Protein AF-A0A6N0LNC3-F1 (afdb_monomer_lite)

pLDDT: mean 74.1, std 20.14, range [30.75, 96.25]

Secondary structure (DSSP, 8-state):
------------------------------------------HHHHHHHHTTTPPPP--S---TTEEEEEEE-PPPPTT----EEEEEEEESSSS-EEEEEEESS---PPPP-SEEEEEEETTTEEEEEEEE--TT-SS-EEEEPPEE-TTS-EEEEE-TTSSGGGSS--------SS--

Structure (mmCIF, N/CA/C/O backbone):
data_AF-A0A6N0LNC3-F1
#
_entry.id   AF-A0A6N0LNC3-F1
#
loop_
_atom_site.group_PDB
_atom_site.id
_atom_site.type_symbol
_atom_site.label_atom_id
_atom_site.label_alt_id
_atom_site.label_comp_id
_atom_site.label_asym_id
_atom_site.label_entity_id
_atom_site.label_seq_id
_atom_site.pdbx_PDB_ins_code
_atom_site.Cartn_x
_atom_site.Cartn_y
_atom_site.Cartn_z
_atom_site.occupancy
_atom_site.B_iso_or_equiv
_atom_site.auth_seq_id
_atom_site.auth_comp_id
_atom_site.auth_asym_id
_atom_site.auth_atom_id
_atom_site.pdbx_PDB_model_num
ATOM 1 N N . MET A 1 1 ? 73.858 20.120 -37.734 1.00 44.75 1 MET A N 1
ATOM 2 C CA . MET A 1 1 ? 73.389 20.694 -36.448 1.00 44.75 1 MET A CA 1
ATOM 3 C C . MET A 1 1 ? 72.859 22.101 -36.731 1.00 44.75 1 MET A C 1
ATOM 5 O O . MET A 1 1 ? 73.545 22.790 -37.476 1.00 44.75 1 MET A O 1
ATOM 9 N N . LYS A 1 2 ? 71.693 22.489 -36.168 1.00 37.91 2 LYS A N 1
ATOM 10 C CA . LYS A 1 2 ? 70.764 23.608 -36.533 1.00 37.91 2 LYS A CA 1
ATOM 11 C C . LYS A 1 2 ? 69.671 23.139 -37.529 1.00 37.91 2 LYS A C 1
ATOM 13 O O . LYS A 1 2 ? 69.996 22.953 -38.691 1.00 37.91 2 LYS A O 1
ATOM 18 N N . LEU A 1 3 ? 68.440 22.713 -37.170 1.00 42.56 3 LEU A N 1
ATOM 19 C CA . LEU A 1 3 ? 67.380 23.268 -36.283 1.00 42.56 3 LEU A CA 1
ATOM 20 C C . LEU A 1 3 ? 67.123 24.740 -36.662 1.00 42.56 3 LEU A C 1
ATOM 22 O O . LEU A 1 3 ? 68.011 25.553 -36.457 1.00 42.56 3 LEU A O 1
ATOM 26 N N . PHE A 1 4 ? 66.031 25.146 -37.321 1.00 43.47 4 PHE A N 1
ATOM 27 C CA . PHE A 1 4 ? 64.623 24.987 -36.947 1.00 43.47 4 PHE A CA 1
ATOM 28 C C . PHE A 1 4 ? 63.698 25.109 -38.181 1.00 43.47 4 PHE A C 1
ATOM 30 O O . PHE A 1 4 ? 63.699 26.123 -38.874 1.00 43.47 4 PHE A O 1
ATOM 37 N N . LYS A 1 5 ? 62.858 24.093 -38.410 1.00 44.47 5 LYS A N 1
ATOM 38 C CA . LYS A 1 5 ? 61.503 24.269 -38.965 1.00 44.47 5 LYS A CA 1
ATOM 39 C C . LYS A 1 5 ? 60.625 24.779 -37.818 1.00 44.47 5 LYS A C 1
ATOM 41 O O . LYS A 1 5 ? 60.896 24.365 -36.704 1.00 44.47 5 LYS A O 1
ATOM 46 N N . TYR A 1 6 ? 59.619 25.614 -38.066 1.00 44.88 6 TYR A N 1
ATOM 47 C CA . TYR A 1 6 ? 58.274 25.540 -37.458 1.00 44.88 6 TYR A CA 1
ATOM 48 C C . TYR A 1 6 ? 57.466 26.764 -37.910 1.00 44.88 6 TYR A C 1
ATOM 50 O O . TYR A 1 6 ? 57.573 27.856 -37.363 1.00 44.88 6 TYR A O 1
ATOM 58 N N . LEU A 1 7 ? 56.665 26.550 -38.951 1.00 47.97 7 LEU A N 1
ATOM 59 C CA . LEU A 1 7 ? 55.572 27.417 -39.359 1.00 47.97 7 LEU A CA 1
ATOM 60 C C . LEU A 1 7 ? 54.307 26.686 -38.905 1.00 47.97 7 LEU A C 1
ATOM 62 O O . LEU A 1 7 ? 53.929 25.700 -39.530 1.00 47.97 7 LEU A O 1
ATOM 66 N N . ILE A 1 8 ? 53.707 27.085 -37.784 1.00 53.69 8 ILE A N 1
ATOM 67 C CA . ILE A 1 8 ? 52.370 26.616 -37.402 1.00 53.69 8 ILE A CA 1
ATOM 68 C C . ILE A 1 8 ? 51.572 27.824 -36.936 1.00 53.69 8 ILE A C 1
ATOM 70 O O . ILE A 1 8 ? 51.827 28.399 -35.880 1.00 53.69 8 ILE A 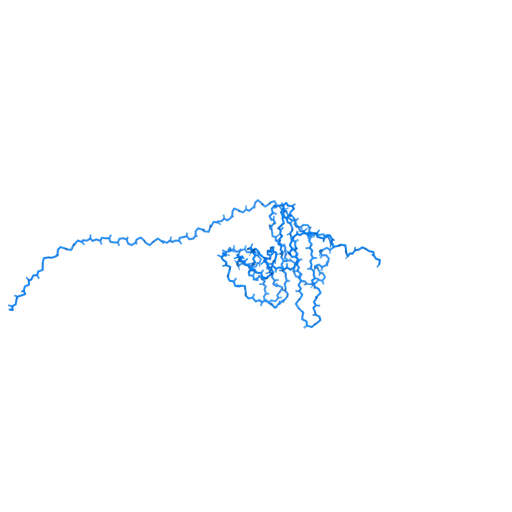O 1
ATOM 74 N N . GLN A 1 9 ? 50.613 28.203 -37.776 1.00 44.88 9 GLN A N 1
ATOM 75 C CA . GLN A 1 9 ? 49.525 29.093 -37.419 1.00 44.88 9 GLN A CA 1
ATOM 76 C C . GLN A 1 9 ? 48.678 28.429 -36.329 1.00 44.88 9 GLN A C 1
ATOM 78 O O . GLN A 1 9 ? 48.145 27.338 -36.524 1.00 44.88 9 GLN A O 1
ATOM 83 N N . LEU A 1 10 ? 48.547 29.092 -35.183 1.00 47.28 10 LEU A N 1
ATOM 84 C CA . LEU A 1 10 ? 47.595 28.718 -34.143 1.00 47.28 10 LEU A CA 1
ATOM 85 C C . LEU A 1 10 ? 46.224 29.285 -34.517 1.00 47.28 10 LEU A C 1
ATOM 87 O O . LEU A 1 10 ? 45.922 30.451 -34.273 1.00 47.28 10 LEU A O 1
ATOM 91 N N . ALA A 1 11 ? 45.401 28.442 -35.139 1.00 47.78 11 ALA A N 1
ATOM 92 C CA . ALA A 1 11 ? 43.975 28.681 -35.274 1.00 47.78 11 ALA A CA 1
ATOM 93 C C . ALA A 1 11 ? 43.324 28.569 -33.887 1.00 47.78 11 ALA A C 1
ATOM 95 O O . ALA A 1 11 ? 43.308 27.507 -33.263 1.00 47.78 11 ALA A O 1
ATOM 96 N N . SER A 1 12 ? 42.796 29.694 -33.412 1.00 49.88 12 SER A N 1
ATOM 97 C CA . SER A 1 12 ? 41.912 29.774 -32.255 1.00 49.88 12 SER A CA 1
ATOM 98 C C . SER A 1 12 ? 40.624 29.007 -32.568 1.00 49.88 12 SER A C 1
ATOM 100 O O . SER A 1 12 ? 39.768 29.492 -33.305 1.00 49.88 12 SER A O 1
ATOM 102 N N . SER A 1 13 ? 40.505 27.780 -32.055 1.00 47.53 13 SER A N 1
ATOM 103 C CA . SER A 1 13 ? 39.243 27.038 -32.043 1.00 47.53 13 SER A CA 1
ATOM 104 C C . SER A 1 13 ? 38.654 27.128 -30.641 1.00 47.53 13 SER A C 1
ATOM 106 O O . SER A 1 13 ? 39.091 26.481 -29.692 1.00 47.53 13 SER A O 1
ATOM 108 N N . CYS A 1 14 ? 37.673 28.014 -30.506 1.00 42.34 14 CYS A N 1
ATOM 109 C CA . CYS A 1 14 ? 36.871 28.161 -29.306 1.00 42.34 14 CYS A CA 1
ATOM 110 C C . CYS A 1 14 ? 35.946 26.936 -29.210 1.00 42.34 14 CYS A C 1
ATOM 112 O O . CYS A 1 14 ? 34.831 26.945 -29.729 1.00 42.34 14 CYS A O 1
ATOM 114 N N . PHE A 1 15 ? 36.423 25.843 -28.609 1.00 45.28 15 PHE A N 1
ATOM 115 C CA . PHE A 1 15 ? 35.561 24.723 -28.239 1.00 45.28 15 PHE A CA 1
ATOM 116 C C . PHE A 1 15 ? 34.725 25.142 -27.029 1.00 45.28 15 PHE A C 1
ATOM 118 O O . PHE A 1 15 ? 35.090 24.919 -25.876 1.00 45.28 15 PHE A O 1
ATOM 125 N N . ALA A 1 16 ? 33.590 25.781 -27.304 1.00 47.00 16 ALA A N 1
ATOM 126 C CA . ALA A 1 16 ? 32.516 25.925 -26.339 1.00 47.00 16 ALA A CA 1
ATOM 127 C C . ALA A 1 16 ? 31.952 24.527 -26.048 1.00 47.00 16 ALA A C 1
ATOM 129 O O . ALA A 1 16 ? 31.120 24.000 -26.788 1.00 47.00 16 ALA A O 1
ATOM 130 N N . ILE A 1 17 ? 32.448 23.900 -24.982 1.00 52.72 17 ILE A N 1
ATOM 131 C CA . ILE A 1 17 ? 31.877 22.676 -24.425 1.00 52.72 17 ILE A CA 1
ATOM 132 C C . ILE A 1 17 ? 30.489 23.052 -23.895 1.00 52.72 17 ILE A C 1
ATOM 134 O O . ILE A 1 17 ? 30.349 23.595 -22.800 1.00 52.72 17 ILE A O 1
ATOM 138 N N . CYS A 1 18 ? 29.452 22.806 -24.697 1.00 40.22 18 CYS A N 1
ATOM 139 C CA . CYS A 1 18 ? 28.073 22.859 -24.231 1.00 40.22 18 CYS A CA 1
ATOM 140 C C . CYS A 1 18 ? 27.871 21.715 -23.236 1.00 40.22 18 CYS A C 1
ATOM 142 O O . CYS A 1 18 ? 27.633 20.570 -23.618 1.00 40.22 18 CYS A O 1
ATOM 144 N N . VAL A 1 19 ? 27.989 22.026 -21.947 1.00 48.84 19 VAL A N 1
ATOM 145 C CA . VAL A 1 19 ? 27.523 21.161 -20.865 1.00 48.84 19 VAL A CA 1
ATOM 146 C C . VAL A 1 19 ? 26.003 21.099 -20.985 1.00 48.84 19 VAL A C 1
ATOM 148 O O . VAL A 1 19 ? 25.294 21.991 -20.522 1.00 48.84 19 VAL A O 1
ATOM 151 N N . ILE A 1 20 ? 25.487 20.066 -21.653 1.00 50.41 20 ILE A N 1
ATOM 152 C CA . ILE A 1 20 ? 24.052 19.784 -21.657 1.00 50.41 20 ILE A CA 1
ATOM 153 C C . ILE A 1 20 ? 23.725 19.228 -20.271 1.00 50.41 20 ILE A C 1
ATOM 155 O O . ILE A 1 20 ? 23.778 18.023 -20.027 1.00 50.41 20 ILE A O 1
ATOM 159 N N . ALA A 1 21 ? 23.431 20.129 -19.334 1.00 47.16 21 ALA A N 1
ATOM 160 C CA . ALA A 1 21 ? 22.800 19.770 -18.079 1.00 47.16 21 ALA A CA 1
ATOM 161 C C . ALA A 1 21 ? 21.441 19.148 -18.422 1.00 47.16 21 ALA A C 1
ATOM 163 O O . ALA A 1 21 ? 20.489 19.847 -18.773 1.00 47.16 21 ALA A O 1
ATOM 164 N N . SER A 1 22 ? 21.373 17.817 -18.366 1.00 49.41 22 SER A N 1
ATOM 165 C CA . SER A 1 22 ? 20.116 17.079 -18.433 1.00 49.41 22 SER A CA 1
ATOM 166 C C . SER A 1 22 ? 19.330 17.415 -17.174 1.00 49.41 22 SER A C 1
ATOM 168 O O . SER A 1 22 ? 19.441 16.750 -16.146 1.00 49.41 22 SER A O 1
ATOM 170 N N . THR A 1 23 ? 18.578 18.509 -17.227 1.00 47.19 23 THR A N 1
ATOM 171 C CA . THR A 1 23 ? 17.548 18.783 -16.238 1.00 47.19 23 THR A CA 1
ATOM 172 C C . THR A 1 23 ? 16.505 17.694 -16.426 1.00 47.19 23 THR A C 1
ATOM 174 O O . THR A 1 23 ? 15.758 17.677 -17.402 1.00 47.19 23 THR A O 1
ATOM 177 N N . ALA A 1 24 ? 16.509 16.714 -15.521 1.00 52.22 24 ALA A N 1
ATOM 178 C CA . ALA A 1 24 ? 15.396 15.799 -15.375 1.00 52.22 24 ALA A CA 1
ATOM 179 C C . ALA A 1 24 ? 14.175 16.671 -15.083 1.00 52.22 24 ALA A C 1
ATOM 181 O O . ALA A 1 24 ? 14.007 17.173 -13.971 1.00 52.22 24 ALA A O 1
ATOM 182 N N . ALA A 1 25 ? 13.376 16.931 -16.116 1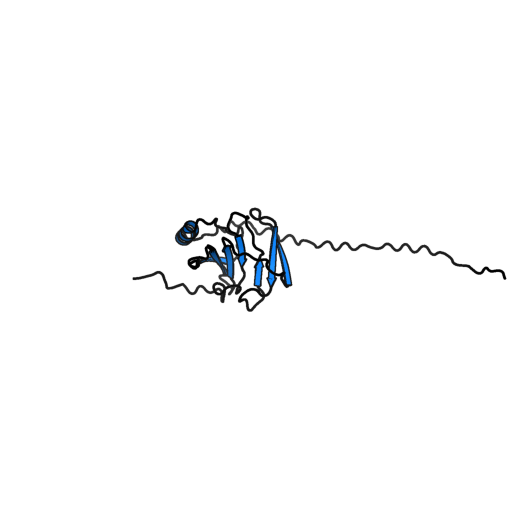.00 45.81 25 ALA A N 1
ATOM 183 C C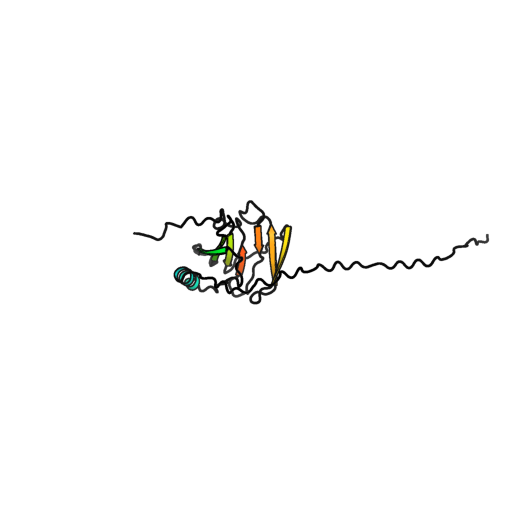A . ALA A 1 25 ? 12.107 17.600 -15.972 1.00 45.81 25 ALA A CA 1
ATOM 184 C C . ALA A 1 25 ? 11.270 16.720 -15.044 1.00 45.81 25 ALA A C 1
ATOM 186 O O . ALA A 1 25 ? 10.754 15.675 -15.442 1.00 45.81 25 ALA A O 1
ATOM 187 N N . VAL A 1 26 ? 11.189 17.120 -13.776 1.00 45.94 26 VAL A N 1
ATOM 188 C CA . VAL A 1 26 ? 10.172 16.632 -12.857 1.00 45.94 26 VAL A CA 1
ATOM 189 C C . VAL A 1 26 ? 8.868 17.084 -13.487 1.00 45.94 26 VAL A C 1
ATOM 191 O O . VAL A 1 26 ? 8.478 18.243 -13.357 1.00 45.94 26 VAL A O 1
ATOM 194 N N . ILE A 1 27 ? 8.237 16.198 -14.258 1.00 42.94 27 ILE A N 1
ATOM 195 C CA . ILE A 1 27 ? 6.871 16.399 -14.721 1.00 42.94 27 ILE A CA 1
ATOM 196 C C . ILE A 1 27 ? 6.053 16.443 -13.437 1.00 42.94 27 ILE A C 1
ATOM 198 O O . ILE A 1 27 ? 5.724 15.406 -12.861 1.00 42.94 27 ILE A O 1
ATOM 202 N N . ALA A 1 28 ? 5.819 17.653 -12.932 1.00 42.56 28 ALA A N 1
ATOM 203 C CA . ALA A 1 28 ? 4.903 17.891 -11.841 1.00 42.56 28 ALA A CA 1
ATOM 204 C C . ALA A 1 28 ? 3.566 17.326 -12.311 1.00 42.56 28 ALA A C 1
ATOM 206 O O . ALA A 1 28 ? 2.938 17.876 -13.217 1.00 42.56 28 ALA A O 1
ATOM 207 N N . GLN A 1 29 ? 3.177 16.170 -11.768 1.00 45.38 29 GLN A N 1
ATOM 208 C CA . GLN A 1 29 ? 1.856 15.637 -12.038 1.00 45.38 29 GLN A CA 1
ATOM 209 C C . GLN A 1 29 ? 0.860 16.729 -11.640 1.00 45.38 29 GLN A C 1
ATOM 211 O O . GLN A 1 29 ? 0.968 17.253 -10.524 1.00 45.38 29 GLN A O 1
ATOM 216 N N . PRO A 1 30 ? -0.058 17.131 -12.537 1.00 41.72 30 PRO A N 1
ATOM 217 C CA . PRO A 1 30 ? -1.061 18.121 -12.195 1.00 41.72 30 PRO A CA 1
ATOM 218 C C . PRO A 1 30 ? -1.761 17.649 -10.926 1.00 41.72 30 PRO A C 1
ATOM 220 O O . PRO A 1 30 ? -2.221 16.507 -10.858 1.00 41.72 30 PRO A O 1
ATOM 223 N N . LYS A 1 31 ? -1.772 18.514 -9.902 1.00 46.56 31 LYS A N 1
ATOM 224 C CA . LYS A 1 31 ? -2.466 18.264 -8.639 1.00 46.56 31 LYS A CA 1
ATOM 225 C C . LYS A 1 31 ? -3.881 17.805 -9.010 1.00 46.56 31 LYS A C 1
ATOM 227 O O . LYS A 1 31 ? -4.595 18.601 -9.626 1.00 46.56 31 LYS A O 1
ATOM 232 N N . PRO A 1 32 ? -4.274 16.551 -8.709 1.00 52.53 32 PRO A N 1
ATOM 233 C CA . PRO A 1 32 ? -5.608 16.091 -9.040 1.00 52.53 32 PRO A CA 1
ATOM 234 C C . PRO A 1 32 ? -6.611 17.071 -8.428 1.00 52.53 32 PRO A C 1
ATOM 236 O O . PRO A 1 32 ? -6.346 17.577 -7.326 1.00 52.53 32 PRO A O 1
ATOM 239 N N . PRO A 1 33 ? -7.728 17.380 -9.111 1.00 45.16 33 PRO A N 1
ATOM 240 C CA . PRO A 1 33 ? -8.781 18.168 -8.498 1.00 45.16 33 PRO A CA 1
ATOM 241 C C . PRO A 1 33 ? -9.091 17.536 -7.142 1.00 45.16 33 PRO A C 1
ATOM 243 O O . PRO A 1 33 ? -9.345 16.336 -7.053 1.00 45.16 33 PRO A O 1
ATOM 246 N N . GLN A 1 34 ? -8.988 18.335 -6.077 1.00 45.50 34 GLN A N 1
ATOM 247 C CA . GLN A 1 34 ? -9.335 17.930 -4.718 1.00 45.50 34 GLN A CA 1
ATOM 248 C C . GLN A 1 34 ? -10.859 17.818 -4.626 1.00 45.50 34 GLN A C 1
ATOM 250 O O . GLN A 1 34 ? -11.517 18.524 -3.869 1.00 45.50 34 GLN A O 1
ATOM 255 N N . THR A 1 35 ? -11.458 16.950 -5.437 1.00 42.00 35 THR A N 1
ATOM 256 C CA . THR A 1 35 ? -12.746 16.384 -5.094 1.00 42.00 35 THR A CA 1
ATOM 257 C C . THR A 1 35 ? -12.448 15.580 -3.845 1.00 42.00 35 THR A C 1
ATOM 259 O O . THR A 1 35 ? -11.681 14.620 -3.896 1.00 42.00 35 THR A O 1
ATOM 262 N N . ASN A 1 36 ? -12.951 16.042 -2.702 1.00 41.78 36 ASN A N 1
ATOM 263 C CA . ASN A 1 36 ? -12.864 15.335 -1.435 1.00 41.78 36 ASN A CA 1
ATOM 264 C C . ASN A 1 36 ? -13.586 13.993 -1.598 1.00 41.78 36 ASN A C 1
ATOM 266 O O . ASN A 1 36 ? -14.746 13.846 -1.215 1.00 41.78 36 ASN A O 1
ATOM 270 N N . SER A 1 37 ? -12.921 13.013 -2.207 1.00 44.53 37 SER A N 1
ATOM 271 C CA . SER A 1 37 ? -13.311 11.618 -2.148 1.00 44.53 37 SER A CA 1
ATOM 272 C C . SER A 1 37 ? -13.015 11.200 -0.721 1.00 44.53 37 SER A C 1
ATOM 274 O O . SER A 1 37 ? -11.957 10.653 -0.418 1.00 44.53 37 SER A O 1
ATOM 276 N N . VAL A 1 38 ? -13.923 11.574 0.183 1.00 53.31 38 VAL A N 1
ATOM 277 C CA . VAL A 1 38 ? -13.910 11.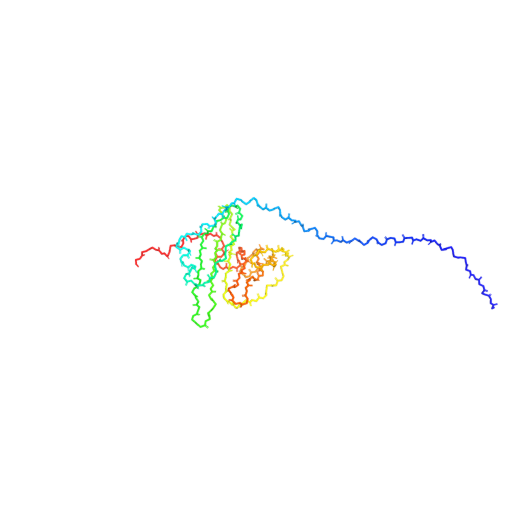123 1.565 1.00 53.31 38 VAL A CA 1
ATOM 278 C C . VAL A 1 38 ? -13.900 9.610 1.479 1.00 53.31 38 VAL A C 1
ATOM 280 O O . VAL A 1 38 ? -14.874 8.999 1.040 1.00 53.31 38 VAL A O 1
ATOM 283 N N . ILE A 1 39 ? -12.768 9.015 1.832 1.00 62.00 39 ILE A N 1
ATOM 284 C CA . ILE A 1 39 ? -12.630 7.570 1.906 1.00 62.00 39 ILE A CA 1
ATOM 285 C C . ILE A 1 39 ? -13.620 7.108 2.965 1.00 62.00 39 ILE A C 1
ATOM 287 O O . ILE A 1 39 ? -13.417 7.314 4.160 1.00 62.00 39 ILE A O 1
ATOM 291 N N . LYS 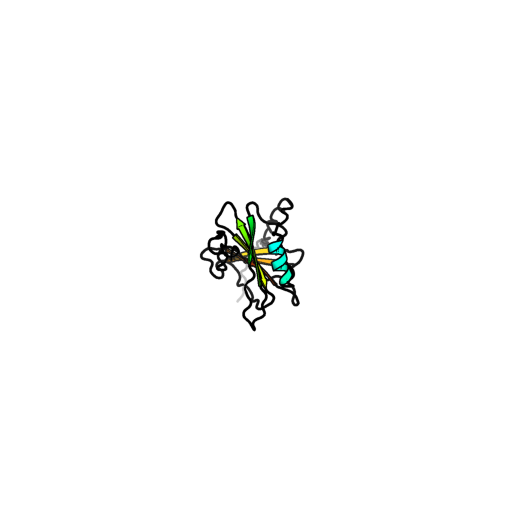A 1 40 ? -14.729 6.526 2.519 1.00 70.06 40 LYS A N 1
ATOM 292 C CA . LYS A 1 40 ? -15.761 5.998 3.403 1.00 70.06 40 LYS A CA 1
ATOM 293 C C . LYS A 1 40 ? -15.446 4.539 3.688 1.00 70.06 40 LYS A C 1
ATOM 295 O O . LYS A 1 40 ? -16.001 3.647 3.061 1.00 70.06 40 LYS A O 1
ATOM 300 N N . LEU A 1 41 ? -14.545 4.308 4.641 1.00 79.62 41 LEU A N 1
ATOM 301 C CA . LEU A 1 41 ? -14.534 3.023 5.335 1.00 79.62 41 LEU A CA 1
ATOM 302 C C . LEU A 1 41 ? -15.848 2.881 6.105 1.00 79.62 41 LEU A C 1
ATOM 304 O O . LEU A 1 41 ? -16.333 3.841 6.711 1.00 79.62 41 LEU A O 1
ATOM 308 N N . THR A 1 42 ? -16.425 1.685 6.089 1.00 82.50 42 THR A N 1
ATOM 309 C CA . THR A 1 42 ? -17.631 1.402 6.873 1.00 82.50 42 THR A CA 1
ATOM 310 C C . THR A 1 42 ? -17.324 1.493 8.377 1.00 82.50 42 THR A C 1
ATOM 312 O O . THR A 1 42 ? -16.186 1.244 8.790 1.00 82.50 42 THR A O 1
ATOM 315 N N . PRO A 1 43 ? -18.315 1.796 9.238 1.00 82.69 43 PRO A N 1
ATOM 316 C CA . PRO A 1 43 ? -18.108 1.828 10.689 1.00 82.69 43 PRO A CA 1
ATOM 317 C C . PRO A 1 43 ? -17.513 0.527 11.246 1.00 82.69 43 PRO A C 1
ATOM 319 O O . PRO A 1 43 ? -16.658 0.567 12.129 1.00 82.69 43 PRO A O 1
ATOM 322 N N . THR A 1 44 ? -17.912 -0.620 10.690 1.00 82.12 44 THR A N 1
ATOM 323 C CA . THR A 1 44 ? -17.392 -1.941 11.062 1.00 82.12 44 THR A CA 1
ATOM 324 C C . THR A 1 44 ? -15.907 -2.081 10.729 1.00 82.12 44 THR A C 1
ATOM 326 O O . THR A 1 44 ? -15.124 -2.450 11.602 1.00 82.12 44 THR A O 1
ATOM 329 N N . GLN A 1 45 ? -15.492 -1.714 9.511 1.00 82.19 45 GLN A N 1
ATOM 330 C CA . GLN A 1 45 ? -14.077 -1.711 9.112 1.00 82.19 45 GLN A CA 1
ATOM 331 C C . GLN A 1 45 ? -13.245 -0.785 10.007 1.00 82.19 45 GLN A C 1
ATOM 333 O O . GLN A 1 45 ? -12.153 -1.144 10.445 1.00 82.19 45 GLN A O 1
ATOM 338 N N . LEU A 1 46 ? -13.787 0.389 10.337 1.00 83.62 46 LEU A N 1
ATOM 339 C CA . LEU A 1 46 ? -13.129 1.344 11.224 1.00 83.62 46 LEU A CA 1
ATOM 340 C C . LEU A 1 46 ? -12.965 0.792 12.648 1.00 83.62 46 LEU A C 1
ATOM 342 O O . LEU A 1 46 ? -11.926 1.004 13.271 1.00 83.62 46 LEU A O 1
ATOM 346 N N . LYS A 1 47 ? -13.977 0.080 13.163 1.00 83.38 47 LYS A N 1
ATOM 347 C CA . LYS A 1 47 ? -13.935 -0.564 14.483 1.00 83.38 47 LYS A CA 1
ATOM 348 C C . LYS A 1 47 ? -12.840 -1.631 14.544 1.00 83.38 47 LYS A C 1
ATOM 350 O O . LYS A 1 47 ? -12.065 -1.622 15.494 1.00 83.38 47 LYS A O 1
ATOM 355 N N . VAL A 1 48 ? -12.745 -2.477 13.516 1.00 82.50 48 VAL A N 1
ATOM 356 C CA . VAL A 1 48 ? -11.712 -3.524 13.403 1.00 82.50 48 VAL A CA 1
ATOM 357 C C . VAL A 1 48 ? -10.304 -2.923 13.338 1.00 82.50 48 VAL A C 1
ATOM 359 O O . VAL A 1 48 ? -9.402 -3.383 14.030 1.00 82.50 48 VAL A O 1
ATOM 362 N N . LEU A 1 49 ? -10.099 -1.856 12.560 1.00 83.19 49 LEU A N 1
ATOM 363 C CA . LEU A 1 49 ? -8.788 -1.199 12.503 1.00 83.19 49 LEU A CA 1
ATOM 364 C C . LEU A 1 49 ? -8.406 -0.557 13.839 1.00 83.19 49 LEU A C 1
ATOM 366 O O . LEU A 1 49 ? -7.268 -0.674 14.285 1.00 83.19 49 LEU A O 1
ATOM 370 N N . ARG A 1 50 ? -9.361 0.106 14.501 1.00 82.50 50 ARG A N 1
ATOM 371 C CA . ARG A 1 50 ? -9.119 0.763 15.792 1.00 82.50 50 ARG A CA 1
ATOM 372 C C . ARG A 1 50 ? -8.801 -0.230 16.905 1.00 82.50 50 ARG A C 1
ATOM 374 O O . ARG A 1 50 ? -8.007 0.111 17.777 1.00 82.50 50 ARG A O 1
ATOM 381 N N . SER A 1 51 ? -9.362 -1.443 16.874 1.00 82.12 51 SER A N 1
ATOM 382 C CA . SER A 1 51 ? -9.036 -2.468 17.875 1.00 82.12 51 SER A CA 1
ATOM 383 C C . SER A 1 51 ? -7.585 -2.949 17.812 1.00 82.12 51 SER A C 1
ATOM 385 O O . SER A 1 51 ? -7.122 -3.544 18.776 1.00 82.12 51 SER A O 1
ATOM 387 N N . LEU A 1 52 ? -6.850 -2.662 16.730 1.00 78.62 52 LEU A N 1
ATOM 388 C CA . LEU A 1 52 ? -5.426 -3.000 16.632 1.00 78.62 52 LEU A CA 1
ATOM 389 C C . LEU A 1 52 ? -4.515 -2.045 17.407 1.00 78.62 52 LEU A C 1
ATOM 391 O O . LEU A 1 52 ? -3.326 -2.317 17.526 1.00 78.62 52 LEU A O 1
ATOM 395 N N . GLY A 1 53 ? -5.019 -0.893 17.863 1.00 78.75 53 GLY A N 1
ATOM 396 C CA . GLY A 1 53 ? -4.186 0.137 18.494 1.00 78.75 53 GLY A CA 1
ATOM 397 C C . GLY A 1 53 ? -3.157 0.781 17.551 1.00 78.75 53 GLY A C 1
ATOM 398 O O . GLY A 1 53 ? -2.342 1.589 17.989 1.00 78.75 53 GLY A O 1
ATOM 399 N N . LEU A 1 54 ? -3.193 0.457 16.254 1.00 78.06 54 LEU A N 1
ATOM 400 C CA . LEU A 1 54 ? -2.321 1.039 15.242 1.00 78.06 54 LEU A CA 1
ATOM 401 C C . LEU A 1 54 ? -2.907 2.344 14.704 1.00 78.06 54 LEU A C 1
ATOM 403 O O . LEU A 1 54 ? -4.119 2.489 14.517 1.00 78.06 54 LEU A O 1
ATOM 407 N N . LYS A 1 55 ? -2.023 3.292 14.380 1.00 84.25 55 LYS A N 1
ATOM 408 C CA . LYS A 1 55 ? -2.406 4.464 13.591 1.00 84.25 55 LYS A CA 1
ATOM 409 C C . LYS A 1 55 ? -2.878 3.995 12.204 1.00 84.25 55 LYS A C 1
ATOM 411 O O . LYS A 1 55 ? -2.283 3.116 11.579 1.00 84.25 55 LYS A O 1
ATOM 416 N N . ILE A 1 56 ? -3.985 4.567 11.738 1.00 84.88 56 ILE A N 1
ATOM 417 C CA . ILE A 1 56 ? -4.591 4.208 10.453 1.00 84.88 56 ILE A CA 1
ATOM 418 C C . ILE A 1 56 ? -4.126 5.212 9.401 1.00 84.88 56 ILE A C 1
ATOM 420 O O . ILE A 1 56 ? -4.388 6.407 9.542 1.00 84.88 56 ILE A O 1
ATOM 424 N N . ALA A 1 57 ? -3.467 4.737 8.345 1.00 84.44 57 ALA A N 1
ATOM 425 C CA . ALA A 1 57 ? -3.093 5.557 7.201 1.00 84.44 57 ALA A CA 1
ATOM 426 C C . ALA A 1 57 ? -4.153 5.431 6.102 1.00 84.44 57 ALA A C 1
ATOM 428 O O . ALA A 1 57 ? -4.421 4.337 5.606 1.00 84.44 57 ALA A O 1
ATOM 429 N N . LEU A 1 58 ? -4.738 6.563 5.708 1.00 85.88 58 LEU A N 1
ATOM 430 C CA . LEU A 1 58 ? -5.645 6.656 4.567 1.00 85.88 58 LEU A CA 1
ATOM 431 C C . LEU A 1 58 ? -5.019 7.560 3.498 1.00 85.88 58 LEU A C 1
ATOM 433 O O . LEU A 1 58 ? -4.498 8.625 3.844 1.00 85.88 58 LEU A O 1
ATOM 437 N N . PRO A 1 59 ? -5.053 7.173 2.213 1.00 82.12 59 PRO A N 1
ATOM 438 C CA . PRO A 1 59 ? -4.550 8.019 1.145 1.00 82.12 59 PRO A CA 1
ATOM 439 C C . PRO A 1 59 ? -5.360 9.321 1.070 1.00 82.12 59 PRO A C 1
ATOM 441 O O . PRO A 1 59 ? -6.575 9.325 1.220 1.00 82.12 59 PRO A O 1
ATOM 444 N N . SER A 1 60 ? -4.705 10.451 0.817 1.00 80.25 60 SER A N 1
ATOM 445 C CA . SER A 1 60 ? -5.404 11.735 0.626 1.00 80.25 60 SER A CA 1
ATOM 446 C C . SER A 1 60 ? -6.086 11.846 -0.742 1.00 80.25 60 SER A C 1
ATOM 448 O O . SER A 1 60 ? -6.931 12.713 -0.948 1.00 80.25 60 SER A O 1
ATOM 450 N N . TYR A 1 61 ? -5.715 10.969 -1.674 1.00 83.25 61 TYR A N 1
ATOM 451 C CA . TYR A 1 61 ? -6.261 10.877 -3.018 1.00 83.25 61 TYR A CA 1
ATOM 452 C C . TYR A 1 61 ? -6.420 9.408 -3.408 1.00 83.25 61 TYR A C 1
ATOM 454 O O . TYR A 1 61 ? -5.479 8.622 -3.307 1.00 83.25 61 TYR A O 1
ATOM 462 N N . VAL A 1 62 ? -7.610 9.056 -3.883 1.00 87.25 62 VAL A N 1
ATOM 463 C CA . VAL A 1 62 ? -7.909 7.760 -4.495 1.00 87.25 62 VAL A CA 1
ATOM 464 C C . VAL A 1 62 ? -8.283 8.041 -5.949 1.00 87.25 62 VAL A C 1
ATOM 466 O O . VAL A 1 62 ? -9.145 8.893 -6.173 1.00 87.25 62 VAL A O 1
ATOM 469 N N . PRO A 1 63 ? -7.645 7.390 -6.941 1.00 87.00 63 PRO A N 1
ATOM 470 C CA . PRO A 1 63 ? -7.966 7.631 -8.342 1.00 87.00 63 PRO A CA 1
ATOM 471 C C . PRO A 1 63 ? -9.437 7.346 -8.658 1.00 87.00 63 PRO A C 1
ATOM 473 O O . PRO A 1 63 ? -10.055 6.473 -8.050 1.00 87.00 63 PRO A O 1
ATOM 476 N N . THR A 1 64 ? -9.981 8.038 -9.659 1.00 87.06 64 THR A N 1
ATOM 477 C CA . THR A 1 64 ? -11.350 7.806 -10.137 1.00 87.06 64 THR A CA 1
ATOM 478 C C . THR A 1 64 ? -11.585 6.322 -10.441 1.00 87.06 64 THR A C 1
ATOM 480 O O . THR A 1 64 ? -10.693 5.626 -10.931 1.00 87.06 64 THR A O 1
ATOM 483 N N . ASN A 1 65 ? -12.797 5.844 -10.150 1.00 88.56 65 ASN A N 1
ATOM 484 C CA . ASN A 1 65 ? -13.236 4.446 -10.251 1.00 88.56 65 ASN A CA 1
ATOM 485 C C . ASN A 1 65 ? -12.623 3.486 -9.225 1.00 88.56 65 ASN A C 1
ATOM 487 O O . ASN A 1 65 ? -13.046 2.334 -9.190 1.00 88.56 65 ASN A O 1
ATOM 491 N N . PHE A 1 66 ? -11.690 3.923 -8.373 1.00 90.88 66 PHE A N 1
ATOM 492 C CA . PHE A 1 66 ? -11.292 3.148 -7.202 1.00 90.88 66 PHE A CA 1
ATOM 493 C C . PHE A 1 66 ? -12.152 3.500 -5.989 1.00 90.88 66 PHE A C 1
ATOM 495 O O . PHE A 1 66 ? -12.492 4.658 -5.757 1.00 90.88 66 PHE A O 1
ATOM 502 N N . HIS A 1 67 ? -12.461 2.493 -5.182 1.00 89.62 67 HIS A N 1
ATOM 503 C CA . HIS A 1 67 ? -13.151 2.648 -3.904 1.00 89.62 67 HIS A CA 1
ATOM 504 C C . HIS A 1 67 ? -12.544 1.697 -2.876 1.00 89.62 67 HIS A C 1
ATOM 506 O O . HIS A 1 67 ? -11.952 0.686 -3.250 1.00 89.62 67 HIS A O 1
ATOM 512 N N . ALA A 1 68 ? -12.662 2.030 -1.590 1.00 89.38 68 ALA A N 1
ATOM 513 C CA . ALA A 1 68 ? -12.283 1.104 -0.530 1.00 89.38 68 ALA A CA 1
ATOM 514 C C . ALA A 1 68 ? -13.257 -0.083 -0.539 1.00 89.38 68 ALA A C 1
ATOM 516 O O . ALA A 1 68 ? -14.459 0.116 -0.373 1.00 89.38 68 ALA A O 1
ATOM 517 N N . ASP A 1 69 ? -12.730 -1.285 -0.745 1.00 88.31 69 ASP A N 1
ATOM 518 C CA . ASP A 1 69 ? -13.499 -2.531 -0.837 1.00 88.31 69 ASP A CA 1
ATOM 519 C C . ASP A 1 69 ? -13.502 -3.239 0.524 1.00 88.31 69 ASP A C 1
ATOM 521 O O . ASP A 1 69 ? -14.535 -3.406 1.175 1.00 88.31 69 ASP A O 1
ATOM 525 N N . LYS A 1 70 ? -12.309 -3.569 1.029 1.00 87.56 70 LYS A N 1
ATOM 526 C CA . LYS A 1 70 ? -12.152 -4.396 2.230 1.00 87.56 70 LYS A CA 1
ATOM 527 C C . LYS A 1 70 ? -10.981 -3.977 3.099 1.00 87.56 70 LYS A C 1
ATOM 529 O O . LYS A 1 70 ? -9.992 -3.409 2.639 1.00 87.56 70 LYS A O 1
ATOM 534 N N . VAL A 1 71 ? -11.110 -4.321 4.376 1.00 89.31 71 VAL A N 1
ATOM 535 C CA . VAL A 1 71 ? -10.031 -4.265 5.353 1.00 89.31 71 VAL A CA 1
ATOM 536 C C . VAL A 1 71 ? -9.703 -5.686 5.765 1.00 89.31 71 VAL A C 1
ATOM 538 O O . VAL A 1 71 ? -10.598 -6.428 6.164 1.00 89.31 71 VAL A O 1
ATOM 541 N N . ILE A 1 72 ? -8.428 -6.047 5.683 1.00 88.50 72 ILE A N 1
ATOM 542 C CA . ILE A 1 72 ? -7.936 -7.353 6.109 1.00 88.50 72 ILE A CA 1
ATOM 543 C C . ILE A 1 72 ? -6.978 -7.141 7.267 1.00 88.50 72 ILE A C 1
ATOM 545 O O . ILE A 1 72 ? -6.054 -6.335 7.180 1.00 88.50 72 ILE A O 1
ATOM 549 N N . VAL A 1 73 ? -7.200 -7.888 8.339 1.00 87.31 73 VAL A N 1
ATOM 550 C CA . VAL A 1 73 ? -6.319 -7.946 9.501 1.00 87.31 73 VAL A CA 1
ATOM 551 C C . VAL A 1 73 ? -5.916 -9.405 9.660 1.00 87.31 73 VAL A C 1
ATOM 553 O O . VAL A 1 73 ? -6.707 -10.192 10.183 1.00 87.31 73 VAL A O 1
ATOM 556 N N . PRO A 1 74 ? -4.747 -9.811 9.139 1.00 81.00 74 PRO A N 1
ATOM 557 C CA . PRO A 1 74 ? -4.274 -11.174 9.313 1.00 81.00 74 PRO A CA 1
ATOM 558 C C . PRO A 1 74 ? -4.133 -11.491 10.801 1.00 81.00 74 PRO A C 1
ATOM 560 O O . PRO A 1 74 ? -3.628 -10.667 11.565 1.00 81.00 74 PRO A O 1
ATOM 563 N N . ALA A 1 75 ? -4.551 -12.690 11.207 1.00 68.19 75 ALA A N 1
ATOM 564 C CA . ALA A 1 75 ? -4.244 -13.183 12.541 1.00 68.19 75 ALA A CA 1
ATOM 565 C C . ALA A 1 75 ? -2.715 -13.250 12.690 1.00 68.19 75 ALA A C 1
ATOM 567 O O . ALA A 1 75 ? -2.036 -13.897 11.888 1.00 68.19 75 ALA A O 1
ATOM 568 N N . GLY A 1 76 ? -2.172 -12.544 13.684 1.00 61.69 76 GLY A N 1
ATOM 569 C CA . GLY A 1 76 ? -0.768 -12.692 14.054 1.00 61.69 76 GLY A CA 1
ATOM 570 C C . GLY A 1 76 ? -0.506 -14.143 14.450 1.00 61.69 76 GLY A C 1
ATOM 571 O O . GLY A 1 76 ? -1.358 -14.780 15.069 1.00 61.69 76 GLY A O 1
ATOM 572 N N . ARG A 1 77 ? 0.652 -14.695 14.076 1.00 54.34 77 ARG A N 1
ATOM 573 C CA . ARG A 1 77 ? 1.080 -15.963 14.676 1.00 54.34 77 ARG A CA 1
ATOM 574 C C . ARG A 1 77 ? 1.483 -15.662 16.112 1.00 54.34 77 ARG A C 1
ATOM 576 O O . ARG A 1 77 ? 2.248 -14.725 16.332 1.00 54.34 77 ARG A O 1
ATOM 583 N N . GLU A 1 78 ? 0.988 -16.454 17.058 1.00 43.94 78 GLU A N 1
ATOM 584 C CA . GLU A 1 78 ? 1.449 -16.392 18.444 1.00 43.94 78 GLU A CA 1
ATOM 585 C C . GLU A 1 78 ? 2.989 -16.432 18.456 1.00 43.94 78 GLU A C 1
ATOM 587 O O . GLU A 1 78 ? 3.593 -17.312 17.835 1.00 43.94 78 GLU A O 1
ATOM 592 N N . ASN A 1 79 ? 3.611 -15.461 19.136 1.00 49.47 79 ASN A N 1
ATOM 593 C CA . ASN A 1 79 ? 5.063 -15.250 19.276 1.00 49.47 79 ASN A CA 1
ATOM 594 C C . ASN A 1 79 ? 5.794 -14.496 18.142 1.00 49.47 79 ASN A C 1
ATOM 596 O O . ASN A 1 79 ? 7.023 -14.414 18.173 1.00 49.47 79 ASN A O 1
ATOM 600 N N . VAL A 1 80 ? 5.090 -13.910 17.165 1.00 54.97 80 VAL A N 1
ATOM 601 C CA . VAL A 1 80 ? 5.686 -13.005 16.157 1.00 54.97 80 VAL A CA 1
ATOM 602 C C . VAL A 1 80 ? 4.788 -11.774 16.000 1.00 54.97 80 VAL A C 1
ATOM 604 O O . VAL A 1 80 ? 4.006 -11.674 15.056 1.00 54.97 80 VAL A O 1
ATOM 607 N N . ASP A 1 81 ? 4.873 -10.846 16.954 1.00 55.38 81 ASP A N 1
ATOM 608 C CA . ASP A 1 81 ? 3.973 -9.689 17.117 1.00 55.38 81 ASP A CA 1
ATOM 609 C C . ASP A 1 81 ? 4.164 -8.574 16.067 1.00 55.38 81 ASP A C 1
ATOM 611 O O . ASP A 1 81 ? 4.277 -7.385 16.384 1.00 55.38 81 ASP A O 1
ATOM 615 N N . SER A 1 82 ? 4.175 -8.922 14.779 1.00 69.56 82 SER A N 1
ATOM 616 C CA . SER A 1 82 ? 3.978 -7.927 13.729 1.00 69.56 82 SER A CA 1
ATOM 617 C C . SER A 1 82 ? 2.481 -7.774 13.450 1.00 69.56 82 SER A C 1
ATOM 619 O O . SER A 1 82 ? 1.928 -8.475 12.598 1.00 69.56 82 SER A O 1
ATOM 621 N N . LEU A 1 83 ? 1.812 -6.868 14.166 1.00 81.12 83 LEU A N 1
ATOM 622 C CA . LEU A 1 83 ? 0.455 -6.454 13.819 1.00 81.12 83 LEU A CA 1
ATOM 623 C C . LEU A 1 83 ? 0.471 -5.881 12.402 1.00 81.12 83 LEU A C 1
ATOM 625 O O . LEU A 1 83 ? 1.328 -5.062 12.056 1.00 81.12 83 LEU A O 1
ATOM 629 N N . ARG A 1 84 ? -0.476 -6.330 11.580 1.00 86.62 84 ARG A N 1
ATOM 630 C CA . ARG A 1 84 ? -0.574 -5.949 10.175 1.00 86.62 84 ARG A CA 1
ATOM 631 C C . ARG A 1 84 ? -2.021 -5.696 9.797 1.00 86.62 84 ARG A C 1
ATOM 633 O O . ARG A 1 84 ? -2.919 -6.398 10.254 1.00 86.62 84 ARG A O 1
ATOM 640 N N . TYR A 1 85 ? -2.240 -4.723 8.925 1.00 91.06 85 TYR A N 1
ATOM 641 C CA . TYR A 1 85 ? -3.518 -4.576 8.241 1.00 91.06 85 TYR A CA 1
ATOM 642 C C . TYR A 1 85 ? -3.319 -4.176 6.785 1.00 91.06 85 TYR A C 1
ATOM 644 O O . TYR A 1 85 ? -2.288 -3.617 6.404 1.00 91.06 85 TYR A O 1
ATOM 652 N N . PHE A 1 86 ? -4.352 -4.426 5.992 1.00 91.56 86 PHE A N 1
ATOM 653 C CA . PHE A 1 86 ? -4.463 -3.988 4.613 1.00 91.56 86 PHE A CA 1
ATOM 654 C C . PHE A 1 86 ? -5.780 -3.262 4.414 1.00 91.56 86 PHE A C 1
ATOM 656 O O . PHE A 1 86 ? -6.830 -3.756 4.824 1.00 91.56 86 PHE A O 1
ATOM 663 N N . ILE A 1 87 ? -5.728 -2.118 3.745 1.00 92.81 87 ILE A N 1
ATOM 664 C CA . ILE A 1 87 ? -6.915 -1.442 3.224 1.00 92.81 87 ILE A CA 1
ATOM 665 C C . ILE A 1 87 ? -6.862 -1.574 1.712 1.00 92.81 87 ILE A C 1
ATOM 667 O O . ILE A 1 87 ? -5.991 -0.977 1.079 1.00 92.81 87 ILE A O 1
ATOM 671 N N . ILE A 1 88 ? -7.756 -2.383 1.153 1.00 92.56 88 ILE A N 1
ATOM 672 C CA . ILE A 1 88 ? -7.772 -2.724 -0.268 1.00 92.56 88 ILE A CA 1
ATOM 673 C C . ILE A 1 88 ? -8.742 -1.806 -0.999 1.00 92.56 88 ILE A C 1
ATOM 675 O O . ILE A 1 88 ? -9.894 -1.635 -0.597 1.00 92.56 88 ILE A O 1
ATOM 679 N N . TYR A 1 89 ? -8.258 -1.249 -2.102 1.00 92.94 89 TYR A N 1
ATOM 680 C CA . TYR A 1 89 ? -8.999 -0.405 -3.016 1.00 92.94 89 TYR A CA 1
ATOM 681 C C . TYR A 1 89 ? -9.159 -1.123 -4.348 1.00 92.94 89 TYR A C 1
ATOM 683 O O . TYR A 1 89 ? -8.165 -1.510 -4.966 1.00 92.94 89 TYR A O 1
ATOM 691 N N . GLN A 1 90 ? -10.397 -1.271 -4.804 1.00 91.75 90 GLN A N 1
ATOM 692 C CA . GLN A 1 90 ? -10.732 -1.963 -6.045 1.00 91.75 90 GLN A CA 1
ATOM 693 C C . GLN A 1 90 ? -11.216 -0.968 -7.098 1.00 91.75 90 GLN A C 1
ATOM 695 O O . GLN A 1 90 ? -11.977 -0.045 -6.790 1.00 91.75 90 GLN A O 1
ATOM 700 N N . ASN A 1 91 ? -10.788 -1.167 -8.344 1.00 91.50 91 ASN A N 1
ATOM 701 C CA . ASN A 1 91 ? -11.325 -0.456 -9.491 1.00 91.50 91 ASN A CA 1
ATOM 702 C C . ASN A 1 91 ? -12.653 -1.084 -9.943 1.00 91.50 91 ASN A C 1
ATOM 704 O O . ASN A 1 91 ? -12.728 -2.283 -10.180 1.00 91.50 91 ASN A O 1
ATOM 708 N N . LEU A 1 92 ? -13.695 -0.272 -10.096 1.00 87.62 92 LEU A N 1
ATOM 709 C CA . LEU A 1 92 ? -15.032 -0.721 -10.503 1.00 87.62 92 LEU A CA 1
ATOM 710 C C . LEU A 1 92 ? -15.144 -1.075 -11.993 1.00 87.62 92 LEU A C 1
ATOM 712 O O . LEU A 1 92 ? -16.113 -1.702 -12.406 1.00 87.62 92 LEU A O 1
ATOM 716 N N . SER A 1 93 ? -14.192 -0.634 -12.814 1.00 86.94 93 SER A N 1
ATOM 717 C CA . SER A 1 93 ? -14.244 -0.740 -14.279 1.00 86.94 93 SER A CA 1
ATOM 718 C C . SER A 1 93 ? -13.087 -1.547 -14.868 1.00 86.94 93 SER A C 1
ATOM 720 O O . SER A 1 93 ? -12.996 -1.686 -16.086 1.00 86.94 93 SER A O 1
ATOM 722 N N . ALA A 1 94 ? -12.177 -2.047 -14.033 1.00 85.56 94 ALA A N 1
ATOM 723 C CA . ALA A 1 94 ? -11.022 -2.826 -14.453 1.00 85.56 94 ALA A CA 1
ATOM 724 C C . ALA A 1 94 ? -10.636 -3.830 -13.367 1.00 85.56 94 ALA A C 1
ATOM 726 O O . ALA A 1 94 ? -10.800 -3.553 -12.183 1.00 85.56 94 ALA A O 1
ATOM 727 N N . ASP A 1 95 ? -10.030 -4.946 -13.765 1.00 87.25 95 ASP A N 1
ATOM 728 C CA . ASP A 1 95 ? -9.444 -5.922 -12.840 1.00 87.25 95 ASP A CA 1
ATOM 729 C C . ASP A 1 95 ? -8.119 -5.390 -12.262 1.00 87.25 95 ASP A C 1
ATOM 731 O O . ASP A 1 95 ? -7.016 -5.813 -12.613 1.00 87.25 95 ASP A O 1
ATOM 735 N N . LYS A 1 96 ? -8.226 -4.321 -11.468 1.00 89.50 96 LYS A N 1
ATOM 736 C CA . LYS A 1 96 ? -7.105 -3.603 -10.859 1.00 89.50 96 LYS A CA 1
ATOM 737 C C . LYS A 1 96 ? -7.451 -3.226 -9.433 1.00 89.50 96 LYS A C 1
ATOM 739 O O . LYS A 1 96 ? -8.532 -2.721 -9.140 1.00 89.50 96 LYS A O 1
ATOM 744 N N . CYS A 1 97 ? -6.485 -3.400 -8.552 1.00 93.31 97 CYS A N 1
ATOM 745 C CA . CYS A 1 97 ? -6.602 -3.080 -7.143 1.00 93.31 97 CYS A CA 1
ATOM 746 C C . CYS A 1 97 ? -5.243 -2.701 -6.576 1.00 93.31 97 CYS A C 1
ATOM 748 O O . CYS A 1 97 ? -4.190 -3.061 -7.110 1.00 93.31 97 CYS A O 1
ATOM 750 N N . PHE A 1 98 ? -5.269 -1.971 -5.478 1.00 95.00 98 PHE A N 1
ATOM 751 C CA . PHE A 1 98 ? -4.087 -1.706 -4.679 1.00 95.00 98 PHE A CA 1
ATOM 752 C C . PHE A 1 98 ? -4.452 -1.782 -3.204 1.00 95.00 98 PHE A C 1
ATOM 754 O O . PHE A 1 98 ? -5.628 -1.748 -2.846 1.00 95.00 98 PHE A O 1
ATOM 761 N N . ALA A 1 99 ? -3.450 -1.866 -2.344 1.00 95.12 99 ALA A N 1
ATOM 762 C CA . ALA A 1 99 ? -3.619 -1.776 -0.911 1.00 95.12 99 ALA A CA 1
ATOM 763 C C . ALA A 1 99 ? -2.714 -0.711 -0.308 1.00 95.12 99 ALA A C 1
ATOM 765 O O . ALA A 1 99 ? -1.626 -0.428 -0.815 1.00 95.12 99 ALA A O 1
ATOM 766 N N . ILE A 1 100 ? -3.159 -0.181 0.824 1.00 93.88 100 ILE A N 1
ATOM 767 C CA . ILE A 1 100 ? -2.261 0.378 1.827 1.00 93.88 100 ILE A CA 1
ATOM 768 C C . ILE A 1 100 ? -2.012 -0.723 2.850 1.00 93.88 100 ILE A C 1
ATOM 770 O O . ILE A 1 100 ? -2.946 -1.174 3.516 1.00 93.88 100 ILE A O 1
ATOM 774 N N . GLU A 1 101 ? -0.769 -1.182 2.928 1.00 93.00 101 GLU A N 1
ATOM 775 C CA . GLU A 1 101 ? -0.311 -2.134 3.938 1.00 93.00 101 GLU A CA 1
ATOM 776 C C . GLU A 1 101 ? 0.266 -1.373 5.125 1.00 93.00 101 GLU A C 1
ATOM 778 O O . GLU A 1 101 ? 0.956 -0.371 4.933 1.00 93.00 101 GLU A O 1
ATOM 783 N N . SER A 1 102 ? 0.025 -1.879 6.333 1.00 92.00 102 SER A N 1
ATOM 784 C CA . SER A 1 102 ? 0.685 -1.432 7.554 1.00 92.00 102 SER A CA 1
ATOM 785 C C . SER A 1 102 ? 1.307 -2.596 8.305 1.00 92.00 102 SER A C 1
ATOM 787 O O . SER A 1 102 ? 0.684 -3.650 8.373 1.00 92.00 102 SER A O 1
ATOM 789 N N . VAL A 1 103 ? 2.486 -2.405 8.901 1.00 88.94 103 VAL A N 1
ATOM 790 C CA . VAL A 1 103 ? 3.168 -3.407 9.737 1.00 88.94 103 VAL A CA 1
ATOM 791 C C . VAL A 1 103 ? 3.820 -2.758 10.954 1.00 88.94 103 VAL A C 1
ATOM 793 O O . VAL A 1 103 ? 4.367 -1.667 10.838 1.00 88.94 103 VAL A O 1
ATOM 796 N N . SER A 1 104 ? 3.825 -3.413 12.116 1.00 84.62 104 SER A N 1
ATOM 797 C CA . SER A 1 104 ? 4.549 -2.911 13.302 1.00 84.62 104 SER A CA 1
ATOM 798 C C . SER A 1 104 ? 6.051 -3.235 13.312 1.00 84.62 104 SER A C 1
ATOM 800 O O . SER A 1 104 ? 6.765 -2.774 14.196 1.00 84.62 104 SER A O 1
ATOM 802 N N . GLY A 1 105 ? 6.555 -4.009 12.345 1.00 81.19 105 GLY A N 1
ATOM 803 C CA . GLY A 1 105 ? 7.968 -4.378 12.262 1.00 81.19 105 GLY A CA 1
ATOM 804 C C . GLY A 1 105 ? 8.261 -5.393 11.158 1.00 81.19 105 GLY A C 1
ATOM 805 O O . GLY A 1 105 ? 7.389 -5.710 10.347 1.00 81.19 105 GLY A O 1
ATOM 806 N N . GLY A 1 106 ? 9.501 -5.896 11.129 1.00 77.75 106 GLY A N 1
ATOM 807 C CA . GLY A 1 106 ? 9.944 -6.886 10.138 1.00 77.75 106 GLY A CA 1
ATOM 808 C C . GLY A 1 106 ? 10.028 -6.329 8.715 1.00 77.75 106 GLY A C 1
ATOM 809 O O . GLY A 1 106 ? 9.735 -7.040 7.754 1.00 77.75 106 GLY A O 1
ATOM 810 N N . ILE A 1 107 ? 10.371 -5.046 8.586 1.00 82.44 107 ILE A N 1
ATOM 811 C CA . ILE A 1 107 ? 10.549 -4.394 7.291 1.00 82.44 107 ILE A CA 1
ATOM 812 C C . ILE A 1 107 ? 11.955 -4.640 6.745 1.00 82.44 107 ILE A C 1
ATOM 814 O O . ILE A 1 107 ? 12.920 -4.769 7.494 1.00 82.44 107 ILE A O 1
ATOM 818 N N . GLY A 1 108 ? 12.053 -4.689 5.424 1.00 83.50 108 GLY A N 1
ATOM 819 C CA . GLY A 1 108 ? 13.310 -4.731 4.693 1.00 83.50 108 GLY A CA 1
ATOM 820 C C . GLY A 1 108 ? 13.221 -3.826 3.476 1.00 83.50 108 GLY A C 1
ATOM 821 O O . GLY A 1 108 ? 12.117 -3.471 3.042 1.00 83.50 108 GLY A O 1
ATOM 822 N N . ASP A 1 109 ? 14.383 -3.464 2.946 1.00 82.44 109 ASP A N 1
ATOM 823 C CA . ASP A 1 109 ? 14.472 -2.597 1.780 1.00 82.44 109 ASP A CA 1
ATOM 824 C C . ASP A 1 109 ? 13.877 -3.274 0.548 1.00 82.44 109 ASP A C 1
ATOM 826 O O . ASP A 1 109 ? 14.038 -4.478 0.315 1.00 82.44 109 ASP A O 1
ATOM 830 N N . LEU A 1 110 ? 13.178 -2.479 -0.258 1.00 86.44 110 LEU A N 1
ATOM 831 C CA . LEU A 1 110 ? 12.681 -2.932 -1.544 1.00 86.44 110 LEU A CA 1
ATOM 832 C C . LEU A 1 110 ? 13.776 -2.733 -2.605 1.00 86.44 110 LEU A C 1
ATOM 834 O O . LEU A 1 110 ? 14.313 -1.625 -2.705 1.00 86.44 110 LEU A O 1
ATOM 838 N N . PRO A 1 111 ? 14.100 -3.745 -3.433 1.00 83.19 111 PRO A N 1
ATOM 839 C CA . PRO A 1 111 ? 15.004 -3.539 -4.554 1.00 83.19 111 PRO A CA 1
ATOM 840 C C . PRO A 1 111 ? 14.404 -2.537 -5.545 1.00 83.19 111 PRO A C 1
ATOM 842 O O . PRO A 1 111 ? 13.188 -2.513 -5.774 1.00 83.19 111 PRO A O 1
ATOM 845 N N . ALA A 1 112 ? 15.275 -1.732 -6.154 1.00 86.44 112 ALA A N 1
ATOM 846 C CA . ALA A 1 112 ? 14.876 -0.759 -7.162 1.00 86.44 112 ALA A CA 1
ATOM 847 C C . ALA A 1 112 ? 14.112 -1.438 -8.309 1.00 86.44 112 ALA A C 1
ATOM 849 O O . ALA A 1 112 ? 14.480 -2.524 -8.770 1.00 86.44 112 ALA A O 1
ATOM 850 N N . GLY A 1 113 ? 13.030 -0.798 -8.746 1.00 90.50 113 GLY A N 1
ATOM 851 C CA . GLY A 1 113 ? 12.237 -1.274 -9.869 1.00 90.50 113 GLY A CA 1
ATOM 852 C C . GLY A 1 113 ? 12.878 -0.955 -11.217 1.00 90.50 113 GLY A C 1
ATOM 853 O O . GLY A 1 113 ? 13.908 -0.291 -11.316 1.00 90.50 113 GLY A O 1
ATOM 854 N N . SER A 1 114 ? 12.212 -1.364 -12.297 1.00 94.81 114 SER A N 1
ATOM 855 C CA . SER A 1 114 ? 12.548 -0.912 -13.653 1.00 94.81 114 SER A CA 1
ATOM 856 C C . SER A 1 114 ? 12.308 0.589 -13.851 1.00 94.81 114 SER A C 1
ATOM 858 O O . SER A 1 114 ? 12.878 1.191 -14.759 1.00 94.81 114 SER A O 1
ATOM 860 N N . ARG A 1 115 ? 11.424 1.187 -13.040 1.00 94.81 115 ARG A N 1
ATOM 861 C CA . ARG A 1 115 ? 11.157 2.631 -12.991 1.00 94.81 115 ARG A CA 1
ATOM 862 C C . ARG A 1 115 ? 10.819 3.040 -11.565 1.00 94.81 115 ARG A C 1
ATOM 864 O O . ARG A 1 115 ? 10.073 2.326 -10.901 1.00 94.81 115 ARG A O 1
ATOM 871 N N . SER A 1 116 ? 11.278 4.217 -11.160 1.00 94.31 116 SER A N 1
ATOM 872 C CA . SER A 1 116 ? 11.029 4.778 -9.831 1.00 94.31 116 SER A CA 1
ATOM 873 C C . SER A 1 116 ? 10.279 6.099 -9.956 1.00 94.31 116 SER A C 1
ATOM 875 O O . SER A 1 116 ? 10.660 6.971 -10.741 1.00 94.31 116 SER A O 1
ATOM 877 N N . TYR A 1 117 ? 9.218 6.262 -9.172 1.00 92.44 117 TYR A N 1
ATOM 878 C CA . TYR A 1 117 ? 8.421 7.484 -9.117 1.00 92.44 117 TYR A CA 1
ATOM 879 C C . TYR A 1 117 ? 8.544 8.102 -7.723 1.00 92.44 117 TYR A C 1
ATOM 881 O O . TYR A 1 117 ? 8.212 7.434 -6.742 1.00 92.44 117 TYR A O 1
ATOM 889 N N . PRO A 1 118 ? 9.009 9.354 -7.588 1.00 90.69 118 PRO A N 1
ATOM 890 C CA . PRO A 1 118 ? 9.132 9.980 -6.281 1.00 90.69 118 PRO A CA 1
ATOM 891 C C . PRO A 1 118 ? 7.750 10.220 -5.663 1.00 90.69 118 PRO A C 1
ATOM 893 O O . PRO A 1 118 ? 6.844 10.744 -6.311 1.00 90.69 118 PRO A O 1
ATOM 896 N N . ILE A 1 119 ? 7.612 9.878 -4.386 1.00 86.38 119 ILE A N 1
ATOM 897 C CA . ILE A 1 119 ? 6.448 10.191 -3.557 1.00 86.38 119 ILE A CA 1
ATOM 898 C C . ILE A 1 119 ? 6.872 11.226 -2.519 1.00 86.38 119 ILE A C 1
ATOM 900 O O . ILE A 1 119 ? 7.917 11.095 -1.883 1.00 86.38 119 ILE A O 1
ATOM 904 N N . ASN A 1 120 ? 6.037 12.246 -2.326 1.00 85.19 120 ASN A N 1
ATOM 905 C CA . ASN A 1 120 ? 6.199 13.222 -1.257 1.00 85.19 120 ASN A CA 1
ATOM 906 C C . ASN A 1 120 ? 4.923 13.270 -0.413 1.00 85.19 120 ASN A C 1
ATOM 908 O O . ASN A 1 120 ? 3.902 13.811 -0.841 1.00 85.19 120 ASN A O 1
ATOM 912 N N . SER A 1 121 ? 4.980 12.665 0.770 1.00 77.38 121 SER A N 1
ATOM 913 C CA . SER A 1 121 ? 3.888 12.656 1.736 1.00 77.38 121 SER A CA 1
ATOM 914 C C . SER A 1 121 ? 4.072 13.792 2.744 1.00 77.38 121 SER A C 1
ATOM 916 O O . SER A 1 121 ? 5.131 13.870 3.366 1.00 77.38 121 SER A O 1
ATOM 918 N N . PRO A 1 122 ? 3.043 14.619 3.006 1.00 77.19 122 PRO A N 1
ATOM 919 C CA . PRO A 1 122 ? 3.095 15.602 4.088 1.00 77.19 122 PRO A CA 1
ATOM 920 C C . PRO A 1 122 ? 3.320 14.979 5.473 1.00 77.19 122 PRO A C 1
ATOM 922 O O . PRO A 1 122 ? 3.801 15.658 6.371 1.00 77.19 122 PRO A O 1
ATOM 925 N N . ILE A 1 123 ? 2.949 13.704 5.645 1.00 76.69 123 ILE A N 1
ATOM 926 C CA . ILE A 1 123 ? 2.992 12.995 6.931 1.00 76.69 123 ILE A CA 1
ATOM 927 C C . ILE A 1 123 ? 4.257 12.137 7.046 1.00 76.69 123 ILE A C 1
ATOM 929 O O . ILE A 1 123 ? 4.828 12.030 8.121 1.00 76.69 123 ILE A O 1
ATOM 933 N N . PHE A 1 124 ? 4.700 11.528 5.942 1.00 79.19 124 PHE A N 1
ATOM 934 C CA . PHE A 1 124 ? 5.791 10.545 5.954 1.00 79.19 124 PHE A CA 1
ATOM 935 C C . PHE A 1 124 ? 7.062 11.002 5.227 1.00 79.19 124 PHE A C 1
ATOM 937 O O . PHE A 1 124 ? 8.039 10.262 5.167 1.00 79.19 124 PHE A O 1
ATOM 944 N N . GLY A 1 125 ? 7.067 12.207 4.657 1.00 84.69 125 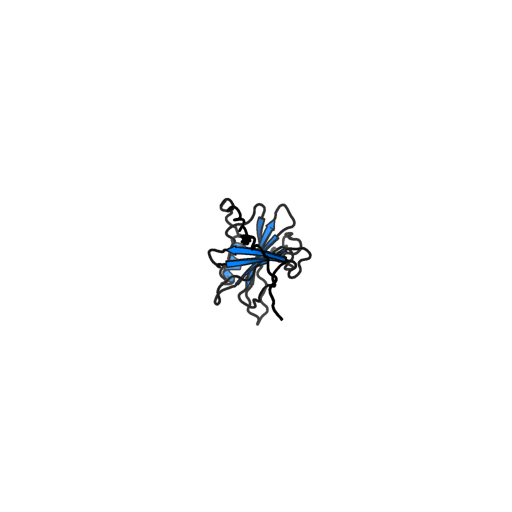GLY A N 1
ATOM 945 C CA . GLY A 1 125 ? 8.201 12.739 3.912 1.00 84.69 125 GLY A CA 1
ATOM 946 C C . GLY A 1 125 ? 8.390 12.094 2.536 1.00 84.69 125 GLY A C 1
ATOM 947 O O . GLY A 1 125 ? 7.431 11.720 1.854 1.00 84.69 125 GLY A O 1
ATOM 948 N N . LYS A 1 126 ? 9.652 12.031 2.097 1.00 88.00 126 LYS A N 1
ATOM 949 C CA . LYS A 1 126 ? 10.044 11.569 0.759 1.00 88.00 126 LYS A CA 1
ATOM 950 C C . LYS A 1 126 ? 10.168 10.055 0.700 1.00 88.00 126 LYS A C 1
ATOM 952 O O . LYS A 1 126 ? 10.658 9.428 1.631 1.00 88.00 126 LYS A O 1
ATOM 957 N N . SER A 1 127 ? 9.810 9.490 -0.444 1.00 88.31 127 SER A N 1
ATOM 958 C CA . SER A 1 127 ? 10.018 8.081 -0.748 1.00 88.31 127 SER A CA 1
ATOM 959 C C . SER A 1 127 ? 9.871 7.808 -2.244 1.00 88.31 127 SER A C 1
ATOM 961 O O . SER A 1 127 ? 9.835 8.745 -3.045 1.00 88.31 127 SER A O 1
ATOM 963 N N . THR A 1 128 ? 9.770 6.539 -2.627 1.00 92.00 128 THR A N 1
ATOM 964 C CA . THR A 1 128 ? 9.622 6.105 -4.008 1.00 92.00 128 THR A CA 1
ATOM 965 C C . THR A 1 128 ? 8.565 5.017 -4.159 1.00 92.00 128 THR A C 1
ATOM 967 O O . THR A 1 128 ? 8.329 4.194 -3.270 1.00 92.00 128 THR A O 1
ATOM 970 N N . LEU A 1 129 ? 7.906 5.047 -5.313 1.00 92.75 129 LEU A N 1
ATOM 971 C CA . LEU A 1 129 ? 7.083 3.977 -5.844 1.00 92.75 129 LEU A CA 1
ATOM 972 C C . LEU A 1 129 ? 7.863 3.296 -6.956 1.00 92.75 129 LEU A C 1
ATOM 974 O O . LEU A 1 129 ? 8.207 3.933 -7.951 1.00 92.75 129 LEU A O 1
ATOM 978 N N . GLU A 1 130 ? 8.124 2.013 -6.797 1.00 95.75 130 GLU A N 1
ATOM 979 C CA . GLU A 1 130 ? 8.917 1.241 -7.736 1.00 95.75 130 GLU A CA 1
ATOM 980 C C . GLU A 1 130 ? 7.996 0.410 -8.629 1.00 95.75 130 GLU A C 1
ATOM 982 O O . GLU A 1 130 ? 7.087 -0.272 -8.150 1.00 95.75 130 GLU A O 1
ATOM 987 N N . GLN A 1 131 ? 8.215 0.468 -9.940 1.00 96.25 131 GLN A N 1
ATOM 988 C CA . GLN A 1 131 ? 7.565 -0.406 -10.907 1.00 96.25 131 GLN A CA 1
ATOM 989 C C . GLN A 1 131 ? 8.410 -1.652 -11.129 1.00 96.25 131 GLN A C 1
ATOM 991 O O . GLN A 1 131 ? 9.561 -1.542 -11.543 1.00 96.25 131 GLN A O 1
ATOM 996 N N . GLY A 1 132 ? 7.832 -2.832 -10.939 1.00 94.81 132 GLY A N 1
ATOM 997 C CA . GLY A 1 132 ? 8.560 -4.087 -11.089 1.00 94.81 132 GLY A CA 1
ATOM 998 C C . GLY A 1 132 ? 7.682 -5.318 -10.908 1.00 94.81 132 GLY A C 1
ATOM 999 O O . GLY A 1 132 ? 6.453 -5.225 -10.865 1.00 94.81 132 GLY A O 1
ATOM 1000 N N . LEU A 1 133 ? 8.328 -6.480 -10.818 1.00 93.81 133 LEU A N 1
ATOM 1001 C CA . LEU A 1 133 ? 7.701 -7.743 -10.432 1.00 93.81 133 LEU A CA 1
ATOM 1002 C C . LEU A 1 133 ? 8.019 -8.004 -8.961 1.00 93.81 133 LEU A C 1
ATOM 1004 O O . LEU A 1 133 ? 9.177 -8.207 -8.603 1.00 93.81 133 LEU A O 1
ATOM 1008 N N . TYR A 1 134 ? 6.992 -7.985 -8.116 1.00 92.06 134 TYR A N 1
ATOM 1009 C CA . TYR A 1 134 ? 7.139 -8.109 -6.669 1.00 92.06 134 TYR A CA 1
ATOM 1010 C C . TYR A 1 134 ? 6.188 -9.156 -6.102 1.00 92.06 134 TYR A C 1
ATOM 1012 O O . TYR A 1 134 ? 5.039 -9.258 -6.535 1.00 92.06 134 TYR A O 1
ATOM 1020 N N . GLY A 1 135 ? 6.656 -9.894 -5.093 1.00 89.62 135 GLY A N 1
ATOM 1021 C CA . GLY A 1 135 ? 5.865 -10.923 -4.420 1.00 89.62 135 GLY A CA 1
ATOM 1022 C C . GLY A 1 135 ? 5.286 -11.934 -5.412 1.00 89.62 135 GLY A C 1
ATOM 1023 O O . GLY A 1 135 ? 6.024 -12.554 -6.174 1.00 89.62 135 GLY A O 1
ATOM 1024 N N . ASN A 1 136 ? 3.960 -12.074 -5.419 1.00 89.50 136 ASN A N 1
ATOM 1025 C CA . ASN A 1 136 ? 3.244 -13.020 -6.281 1.00 89.50 136 ASN A CA 1
ATOM 1026 C C . ASN A 1 136 ? 2.837 -12.449 -7.652 1.00 89.50 136 ASN A C 1
ATOM 1028 O O . ASN A 1 136 ? 2.180 -13.149 -8.434 1.00 89.50 136 ASN A O 1
ATOM 1032 N N . ALA A 1 137 ? 3.209 -11.204 -7.965 1.00 90.31 137 ALA A N 1
ATOM 1033 C CA . ALA A 1 137 ? 2.717 -10.521 -9.153 1.00 90.31 137 ALA A CA 1
ATOM 1034 C C . ALA A 1 137 ? 3.200 -11.211 -10.438 1.00 90.31 137 ALA A C 1
ATOM 1036 O O . ALA A 1 137 ? 4.383 -11.496 -10.614 1.00 90.31 137 ALA A O 1
ATOM 1037 N N . LYS A 1 138 ? 2.265 -11.461 -11.363 1.00 90.75 138 LYS A N 1
ATOM 1038 C CA . LYS A 1 138 ? 2.549 -12.042 -12.691 1.00 90.75 138 LYS A CA 1
ATOM 1039 C C . LYS A 1 138 ? 2.753 -10.989 -13.781 1.00 90.75 138 LYS A C 1
ATOM 1041 O O . LYS A 1 138 ? 3.165 -11.317 -14.886 1.00 90.75 138 LYS A O 1
ATOM 1046 N N . GLN A 1 139 ? 2.450 -9.734 -13.470 1.00 91.56 139 GLN A N 1
ATOM 1047 C CA . GLN A 1 139 ? 2.582 -8.581 -14.353 1.00 91.56 139 GLN A CA 1
ATOM 1048 C C . GLN A 1 139 ? 3.265 -7.444 -13.596 1.00 91.56 139 GLN A C 1
ATOM 1050 O O . GLN A 1 139 ? 3.267 -7.432 -12.363 1.00 91.56 139 GLN A O 1
ATOM 1055 N N . LEU A 1 140 ? 3.830 -6.486 -14.340 1.00 93.75 140 LEU A N 1
ATOM 1056 C CA . LEU A 1 140 ? 4.429 -5.294 -13.748 1.00 93.75 140 LEU A CA 1
ATOM 1057 C C . LEU A 1 140 ? 3.406 -4.570 -12.875 1.00 93.75 140 LEU A C 1
ATOM 1059 O O . LEU A 1 140 ? 2.296 -4.258 -13.308 1.00 93.75 140 LEU A O 1
ATOM 1063 N N . THR A 1 141 ? 3.814 -4.288 -11.649 1.00 94.50 141 THR A N 1
ATOM 1064 C CA . THR A 1 141 ? 2.994 -3.653 -10.626 1.00 94.50 141 THR A CA 1
ATOM 1065 C C . THR A 1 141 ? 3.804 -2.575 -9.921 1.00 94.50 141 THR A C 1
ATOM 1067 O O . THR A 1 141 ? 4.966 -2.342 -10.257 1.00 94.50 141 THR A O 1
ATOM 1070 N N . LEU A 1 142 ? 3.176 -1.878 -8.982 1.00 94.31 142 LEU A N 1
ATOM 1071 C CA . LEU A 1 142 ? 3.793 -0.798 -8.223 1.00 94.31 142 LEU A CA 1
ATOM 1072 C C . LEU A 1 142 ? 3.902 -1.208 -6.756 1.00 94.31 142 LEU A C 1
ATOM 1074 O O . LEU A 1 142 ? 2.930 -1.687 -6.177 1.00 94.31 142 LEU A O 1
ATOM 1078 N N . LEU A 1 143 ? 5.065 -1.013 -6.151 1.00 95.25 143 LEU A N 1
ATOM 1079 C CA . LEU A 1 143 ? 5.298 -1.262 -4.731 1.00 95.25 143 LEU A CA 1
ATOM 1080 C C . LEU A 1 143 ? 6.173 -0.138 -4.197 1.00 95.25 143 LEU A C 1
ATOM 1082 O O . LEU A 1 143 ? 7.159 0.230 -4.830 1.00 95.25 143 LEU A O 1
ATOM 1086 N N . SER A 1 144 ? 5.793 0.463 -3.076 1.00 93.94 144 SER A N 1
ATOM 1087 C CA . SER A 1 144 ? 6.613 1.524 -2.496 1.00 93.94 144 SER A CA 1
ATOM 1088 C C . SER A 1 144 ? 7.625 0.982 -1.499 1.00 93.94 144 SER A C 1
ATOM 1090 O O . SER A 1 144 ? 7.427 -0.084 -0.904 1.00 93.94 144 SER A O 1
ATOM 1092 N N . GLN A 1 145 ? 8.664 1.778 -1.252 1.00 92.19 145 GLN A N 1
ATOM 1093 C CA . GLN A 1 145 ? 9.447 1.646 -0.026 1.00 92.19 145 GLN A CA 1
ATOM 1094 C C . GLN A 1 145 ? 8.546 1.839 1.201 1.00 92.19 145 GLN A C 1
ATOM 1096 O O . GLN A 1 145 ? 7.448 2.408 1.115 1.00 92.19 145 GLN A O 1
ATOM 1101 N N . TRP A 1 146 ? 9.023 1.363 2.347 1.00 91.25 146 TRP A N 1
ATOM 1102 C CA . TRP A 1 146 ? 8.343 1.572 3.617 1.00 91.25 146 TRP A CA 1
ATOM 1103 C C . TRP A 1 146 ? 8.402 3.041 4.045 1.00 91.25 146 TRP A C 1
ATOM 1105 O O . TRP A 1 146 ? 9.419 3.722 3.920 1.00 91.25 146 TRP A O 1
ATOM 1115 N N . TRP A 1 147 ? 7.285 3.508 4.580 1.00 89.75 147 TRP A N 1
ATOM 1116 C CA . TRP A 1 147 ? 7.103 4.791 5.247 1.00 89.75 147 TRP A CA 1
ATOM 1117 C C . TRP A 1 147 ? 6.821 4.557 6.714 1.00 89.75 147 TRP A C 1
ATOM 1119 O O . TRP A 1 147 ? 6.261 3.525 7.051 1.00 89.75 147 TRP A O 1
ATOM 1129 N N . GLY A 1 148 ? 7.102 5.524 7.575 1.00 85.50 148 GLY A N 1
ATOM 1130 C CA . GLY A 1 148 ? 6.742 5.436 8.986 1.00 85.50 148 GLY A CA 1
ATOM 1131 C C . GLY A 1 148 ? 7.818 6.020 9.879 1.00 85.50 148 GLY A C 1
ATOM 1132 O O . GLY A 1 148 ? 8.782 6.621 9.411 1.00 85.50 148 GLY A O 1
ATOM 1133 N N . GLU A 1 149 ? 7.628 5.840 11.176 1.00 73.94 149 GLU A N 1
ATOM 1134 C CA . GLU A 1 149 ? 8.539 6.315 12.211 1.00 73.94 149 GLU A CA 1
ATOM 1135 C C . GLU A 1 149 ? 9.101 5.119 12.972 1.00 73.94 149 GLU A C 1
ATOM 1137 O O . GLU A 1 149 ? 8.439 4.093 13.102 1.00 73.94 149 GLU A O 1
ATOM 1142 N N . GLN A 1 150 ? 10.297 5.272 13.538 1.00 70.38 150 GLN A N 1
ATOM 1143 C CA . GLN A 1 150 ? 10.997 4.203 14.258 1.00 70.38 150 GLN A CA 1
ATOM 1144 C C . GLN A 1 150 ? 10.186 3.606 15.426 1.00 70.38 150 GLN A C 1
ATOM 1146 O O . GLN A 1 150 ? 10.360 2.437 15.750 1.00 70.38 150 GLN A O 1
ATOM 1151 N N . ASN A 1 151 ? 9.280 4.390 16.024 1.00 74.50 151 ASN A N 1
ATOM 1152 C CA . ASN A 1 151 ? 8.433 3.990 17.155 1.00 74.50 151 ASN A CA 1
ATOM 1153 C C . ASN A 1 151 ? 6.950 3.836 16.767 1.00 74.50 151 ASN A C 1
ATOM 1155 O O . ASN A 1 151 ? 6.065 3.953 17.616 1.00 74.50 151 ASN A O 1
ATOM 1159 N N . GLY A 1 152 ? 6.659 3.640 15.482 1.00 80.88 152 GLY A N 1
ATOM 1160 C CA . GLY A 1 152 ? 5.301 3.501 14.970 1.00 80.88 152 GLY A CA 1
ATOM 1161 C C . GLY A 1 152 ? 5.180 2.385 13.937 1.00 80.88 152 GLY A C 1
ATOM 1162 O O . GLY A 1 152 ? 6.171 1.759 13.566 1.00 80.88 152 GLY A O 1
ATOM 1163 N N . PRO A 1 153 ? 3.957 2.120 13.455 1.00 87.19 153 PRO A N 1
ATOM 1164 C CA . PRO A 1 153 ? 3.784 1.250 12.308 1.00 87.19 153 PRO A CA 1
ATOM 1165 C C . PRO A 1 153 ? 4.445 1.850 11.065 1.00 87.19 153 PRO A C 1
ATOM 1167 O O . PRO A 1 153 ? 4.436 3.066 10.846 1.00 87.19 153 PRO A O 1
ATOM 1170 N N . PHE A 1 154 ? 4.940 0.957 10.223 1.00 90.94 154 PHE A N 1
ATOM 1171 C CA . PHE A 1 154 ? 5.337 1.253 8.865 1.00 90.94 154 PHE A CA 1
ATOM 1172 C C . PHE A 1 154 ? 4.163 1.059 7.915 1.00 90.94 154 PHE A C 1
ATOM 1174 O O . PHE A 1 154 ? 3.246 0.286 8.196 1.00 90.94 154 PHE A O 1
ATOM 1181 N N . TYR A 1 155 ? 4.208 1.740 6.778 1.00 92.19 155 TYR A N 1
ATOM 1182 C CA . TYR A 1 155 ? 3.196 1.695 5.738 1.00 92.19 155 TYR A CA 1
ATOM 1183 C C . TYR A 1 155 ? 3.835 1.578 4.368 1.00 92.19 155 TYR A C 1
ATOM 1185 O O . TYR A 1 155 ? 4.928 2.095 4.151 1.00 92.19 155 TYR A O 1
ATOM 1193 N N . ARG A 1 156 ? 3.133 0.971 3.418 1.00 93.31 156 ARG A N 1
ATOM 1194 C CA . ARG A 1 156 ? 3.518 1.037 2.007 1.00 93.31 156 ARG A CA 1
ATOM 1195 C C . ARG A 1 156 ? 2.313 0.913 1.088 1.00 93.31 156 ARG A C 1
ATOM 1197 O O . ARG A 1 156 ? 1.281 0.350 1.458 1.00 93.31 156 ARG A O 1
ATOM 1204 N N . PHE A 1 157 ? 2.464 1.425 -0.124 1.00 94.19 157 PHE A N 1
ATOM 1205 C CA . PHE A 1 157 ? 1.553 1.161 -1.226 1.00 94.19 157 PHE A CA 1
ATOM 1206 C C . PHE A 1 157 ? 1.888 -0.196 -1.828 1.00 94.19 157 PHE A C 1
ATOM 1208 O O . PHE A 1 157 ? 3.047 -0.453 -2.153 1.00 94.19 157 PHE A O 1
ATOM 1215 N N . VAL A 1 158 ? 0.871 -1.025 -2.042 1.00 95.12 158 VAL A N 1
ATOM 1216 C CA . VAL A 1 158 ? 1.026 -2.349 -2.634 1.00 95.12 158 VAL A CA 1
ATOM 1217 C C . VAL A 1 158 ? 0.100 -2.510 -3.830 1.00 95.12 158 VAL A C 1
ATOM 1219 O O . VAL A 1 158 ? -1.117 -2.431 -3.702 1.00 95.12 158 VAL A O 1
ATOM 1222 N N . GLY A 1 159 ? 0.669 -2.729 -5.007 1.00 94.62 159 GLY A N 1
ATOM 1223 C CA . GLY A 1 159 ? -0.082 -2.884 -6.244 1.00 94.62 159 GLY A CA 1
ATOM 1224 C C . GLY A 1 159 ? -0.683 -4.275 -6.434 1.00 94.62 159 GLY A C 1
ATOM 1225 O O . GLY A 1 159 ? -0.458 -5.209 -5.662 1.00 94.62 159 GLY A O 1
ATOM 1226 N N . THR A 1 160 ? -1.444 -4.409 -7.520 1.00 93.88 160 THR A N 1
ATOM 1227 C CA . THR A 1 160 ? -2.118 -5.648 -7.928 1.00 93.88 160 THR A CA 1
ATOM 1228 C C . THR A 1 160 ? -1.158 -6.839 -7.943 1.00 93.88 160 THR A C 1
ATOM 1230 O O . THR A 1 160 ? -0.022 -6.723 -8.411 1.00 93.88 160 THR A O 1
ATOM 1233 N N . GLY A 1 161 ? -1.621 -7.983 -7.435 1.00 91.69 161 GLY A N 1
ATOM 1234 C CA . GLY A 1 161 ? -0.922 -9.266 -7.489 1.00 91.69 161 GLY A CA 1
ATOM 1235 C C . GLY A 1 161 ? 0.276 -9.436 -6.552 1.00 91.69 161 GLY A C 1
ATOM 1236 O O . GLY A 1 161 ? 0.774 -10.550 -6.448 1.00 91.69 161 GLY A O 1
ATOM 1237 N N . VAL A 1 162 ? 0.744 -8.398 -5.847 1.00 92.25 162 VAL A N 1
ATOM 1238 C CA . VAL A 1 162 ? 1.925 -8.524 -4.963 1.00 92.25 162 VAL A CA 1
ATOM 1239 C C . VAL A 1 162 ? 1.686 -9.532 -3.832 1.00 92.25 162 VAL A C 1
ATOM 1241 O O . VAL A 1 162 ? 2.591 -10.287 -3.480 1.00 92.25 162 VAL A O 1
ATOM 1244 N N . MET A 1 163 ? 0.465 -9.586 -3.297 1.00 89.69 163 MET A N 1
ATOM 1245 C CA . MET A 1 163 ? 0.035 -10.542 -2.270 1.00 89.69 163 MET A CA 1
ATOM 1246 C C . MET A 1 163 ? -1.212 -11.318 -2.729 1.00 89.69 163 MET A C 1
ATOM 1248 O O . MET A 1 163 ? -1.930 -10.831 -3.611 1.00 89.69 163 MET A O 1
ATOM 1252 N N . PRO A 1 164 ? -1.495 -12.500 -2.148 1.00 87.69 164 PRO A N 1
ATOM 1253 C CA . PRO A 1 164 ? -2.649 -13.322 -2.520 1.00 87.69 164 PRO A CA 1
ATOM 1254 C C . PRO A 1 164 ? -3.979 -12.559 -2.508 1.00 87.69 164 PRO A C 1
ATOM 1256 O O . PRO A 1 164 ? -4.774 -12.687 -3.433 1.00 87.69 164 PRO A O 1
ATOM 1259 N N . GLU A 1 165 ? -4.181 -11.681 -1.531 1.00 86.38 165 GLU A N 1
ATOM 1260 C CA . GLU A 1 165 ? -5.393 -10.876 -1.342 1.00 86.38 165 GLU A CA 1
ATOM 1261 C C . GLU A 1 165 ? -5.626 -9.855 -2.469 1.00 86.38 165 GLU A C 1
ATOM 1263 O O . GLU A 1 165 ? -6.746 -9.374 -2.655 1.00 86.38 165 GLU A O 1
ATOM 1268 N N . LEU A 1 166 ? -4.571 -9.536 -3.226 1.00 89.31 166 LEU A N 1
ATOM 1269 C CA . LEU A 1 166 ? -4.594 -8.665 -4.402 1.00 89.31 166 LEU A CA 1
ATOM 1270 C C . LEU A 1 166 ? -4.522 -9.459 -5.714 1.00 89.31 166 LEU A C 1
ATOM 1272 O O . LEU A 1 166 ? -4.342 -8.866 -6.780 1.00 89.31 166 LEU A O 1
ATOM 1276 N N . SER A 1 167 ? -4.636 -10.788 -5.652 1.00 83.31 167 SER A N 1
ATOM 1277 C CA . SER A 1 167 ? -4.698 -11.648 -6.833 1.00 83.31 167 SER A CA 1
ATOM 1278 C C . SER A 1 167 ? -6.121 -11.614 -7.384 1.00 83.31 167 SER A C 1
ATOM 1280 O O . SER A 1 167 ? -7.067 -11.972 -6.688 1.00 83.31 167 SER A O 1
ATOM 1282 N N . ASN A 1 168 ? -6.270 -11.185 -8.636 1.00 75.19 168 ASN A N 1
ATOM 1283 C CA . ASN A 1 168 ? -7.535 -11.127 -9.382 1.00 75.19 168 ASN A CA 1
ATOM 1284 C C . ASN A 1 168 ? -8.537 -10.062 -8.945 1.00 75.19 168 ASN A C 1
ATOM 1286 O O . ASN A 1 168 ? -9.679 -10.202 -9.355 1.00 75.19 168 ASN A O 1
ATOM 1290 N N . CYS A 1 169 ? -8.148 -9.118 -8.071 1.00 76.44 169 CYS A N 1
ATOM 1291 C CA . CYS A 1 169 ? -8.864 -7.896 -7.660 1.00 76.44 169 CYS A CA 1
ATOM 1292 C C . CYS A 1 169 ? -10.396 -7.952 -7.573 1.00 76.44 169 CYS A C 1
ATOM 1294 O O . CYS A 1 169 ? -11.051 -6.918 -7.602 1.00 76.44 169 CYS A O 1
ATOM 1296 N N . ASN A 1 170 ? -10.952 -9.142 -7.405 1.00 61.81 170 ASN A N 1
ATOM 1297 C CA . ASN A 1 170 ? -12.359 -9.435 -7.434 1.00 61.81 170 ASN A CA 1
ATOM 1298 C C . ASN A 1 170 ? -12.767 -9.602 -5.986 1.00 61.81 170 ASN A C 1
ATOM 1300 O O . ASN A 1 170 ? -12.186 -10.385 -5.221 1.00 61.81 170 ASN A O 1
ATOM 1304 N N . SER A 1 171 ? -13.782 -8.846 -5.601 1.00 47.59 171 SER A N 1
ATOM 1305 C CA . SER A 1 171 ? -14.560 -9.128 -4.418 1.00 47.59 171 SER A CA 1
ATOM 1306 C C . SER A 1 171 ? -15.279 -10.455 -4.652 1.00 47.59 171 SER A C 1
ATOM 1308 O O . SER A 1 171 ? -16.440 -10.516 -5.045 1.00 47.59 171 SER A O 1
ATOM 1310 N N . TYR A 1 172 ? -14.600 -11.569 -4.367 1.00 38.66 172 TYR A N 1
ATOM 1311 C CA . TYR A 1 172 ? -15.330 -12.680 -3.781 1.00 38.66 172 TYR A CA 1
ATOM 1312 C C . TYR A 1 172 ? -15.899 -12.103 -2.498 1.00 38.66 172 TYR A C 1
ATOM 1314 O O . TYR A 1 172 ? -15.176 -11.929 -1.518 1.00 38.66 172 TYR A O 1
ATOM 1322 N N . PHE A 1 173 ? -17.161 -11.683 -2.568 1.00 35.50 173 PHE A N 1
ATOM 1323 C CA . PHE A 1 173 ? -18.001 -11.407 -1.422 1.00 35.50 173 PHE A CA 1
ATOM 1324 C C . PHE A 1 173 ? -17.701 -12.532 -0.436 1.00 35.50 173 PHE A C 1
ATOM 1326 O O . PHE A 1 173 ? -18.050 -13.686 -0.696 1.00 35.50 173 PHE A O 1
ATOM 1333 N N . SER A 1 174 ? -16.932 -12.244 0.614 1.00 33.84 174 SER A N 1
ATOM 1334 C CA . SER A 1 174 ? -16.597 -13.241 1.616 1.00 33.84 174 SER A CA 1
ATOM 1335 C C . SER A 1 174 ? -17.903 -13.549 2.329 1.00 33.84 174 SER A C 1
ATOM 1337 O O . SER A 1 174 ? -18.277 -12.886 3.297 1.00 33.84 174 SER A O 1
ATOM 1339 N N . ARG A 1 175 ? -18.637 -14.535 1.807 1.00 32.53 175 ARG A N 1
ATOM 1340 C CA . ARG A 1 175 ? -19.599 -15.336 2.554 1.00 32.53 175 ARG A CA 1
ATOM 1341 C C . ARG A 1 175 ? -18.809 -16.057 3.637 1.00 32.53 175 ARG A C 1
ATOM 1343 O O . ARG A 1 175 ? -18.439 -17.212 3.494 1.00 32.53 175 ARG A O 1
ATOM 1350 N N . SER A 1 176 ? -18.495 -15.332 4.693 1.00 35.47 176 SER A N 1
ATOM 1351 C CA . SER A 1 176 ? -18.073 -15.893 5.967 1.00 35.47 176 SER A CA 1
ATOM 1352 C C . SER A 1 176 ? -18.181 -14.800 7.018 1.00 35.47 176 SER A C 1
ATOM 1354 O O . SER A 1 176 ? -17.174 -14.395 7.570 1.00 35.47 176 SER A O 1
ATOM 1356 N N . LEU A 1 177 ? -19.381 -14.250 7.203 1.00 39.28 177 LEU A N 1
ATOM 1357 C CA . LEU A 1 177 ? -19.865 -13.656 8.456 1.00 39.28 177 LEU A CA 1
ATOM 1358 C C . LEU A 1 177 ? -21.382 -13.425 8.293 1.00 39.28 177 LEU A C 1
ATOM 1360 O O . LEU A 1 177 ? -21.870 -12.299 8.245 1.00 39.28 177 LEU A O 1
ATOM 1364 N N . SER A 1 178 ? -22.128 -14.520 8.138 1.00 30.75 178 SER A N 1
ATOM 1365 C CA . SER A 1 178 ? -23.574 -14.554 8.380 1.00 30.75 178 SER A CA 1
ATOM 1366 C C . SER A 1 178 ? -24.013 -15.991 8.670 1.00 30.75 178 SER A C 1
ATOM 1368 O O . SER A 1 178 ? -24.068 -16.789 7.735 1.00 30.75 178 SER A O 1
ATOM 1370 N N . ASN A 1 179 ? -24.367 -16.222 9.941 1.00 32.53 179 ASN A N 1
ATOM 1371 C CA . ASN A 1 179 ? -25.184 -17.307 10.511 1.00 32.53 179 ASN A CA 1
ATOM 1372 C C . ASN A 1 179 ? -24.506 -18.694 10.512 1.00 32.53 179 ASN A C 1
ATOM 1374 O O . ASN A 1 179 ? -24.046 -19.149 9.473 1.00 32.53 179 ASN A O 1
ATOM 1378 N N . GLU A 1 180 ? -24.361 -19.409 11.628 1.00 35.62 180 GLU A N 1
ATOM 1379 C CA . GLU A 1 180 ? -25.085 -19.438 12.916 1.00 35.62 180 GLU A CA 1
ATOM 1380 C C . GLU A 1 180 ? -24.136 -19.437 14.124 1.00 35.62 180 GLU A C 1
ATOM 1382 O O . GLU A 1 180 ? -23.002 -19.954 13.992 1.00 35.62 180 GLU A O 1
#

Foldseek 3Di:
DDDDDDDDDDDDDPPPPPPPPPPPPPPPDPPPPQPQPPQDDDPVQVVVVVVLVADDDDDSDDDPQKHFDDKDFDDDDPPRPWGKMWGKIFRNPDQWIKIKIKTPDDFDFDPAAPDWDWDADPVFGIWIWHWHDAAQDPDTWTKITWTDDPRHIIIIMGIARNDPVRDRRDPPVPPPPDDD

Sequence (180 aa):
MKLFKYLIQLASSCFAICVIASTAAVIAQPKPPQTNSVIKLTPTQLKVLRSLGLKIALPSYVPTNFHADKVIVPAGRENVDSLRYFIIYQNLSADKCFAIESVSGGIGDLPAGSRSYPINSPIFGKSTLEQGLYGNAKQLTLLSQWWGEQNGPFYRFVGTGVMPELSNCNSYFSRSLSNE

Radius of gyration: 26.01 Å; chains: 1; bounding box: 99×49×59 Å